Protein AF-A0A2T1D1J4-F1 (afdb_monomer_lite)

pLDDT: mean 78.52, std 14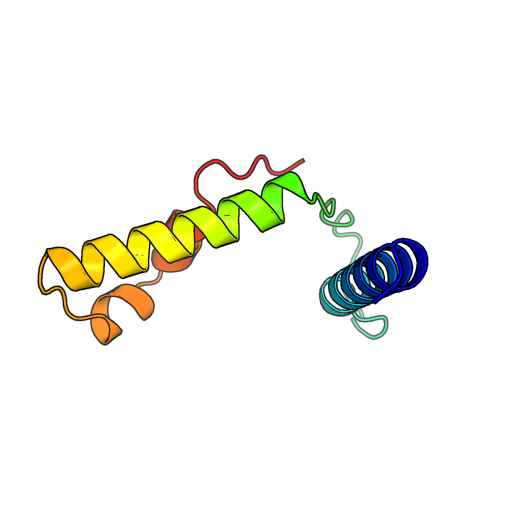.63, range [46.06, 95.31]

Sequence (82 aa):
MTLTEFFNACLTALNLAKVETHPPHRPHPPQEPIPFSMATLKRRALNQHLLERFIATLDLKPTLIKSHPNYPTLCDYGIIAA

Organism: NCBI:txid1920490

Radius of gyration: 16.55 Å; chains: 1; bounding box: 41×28×43 Å

Foldseek 3Di:
DDPVVVVVVVVVVVVVVLCVQPPVPDPDDPPDRFDDDPVQVVQLVVQVVVVVVCCVVVVHDPVVLCPDPCNVVSSRPPRPRD

Structure (mmCIF, N/CA/C/O backbone):
data_AF-A0A2T1D1J4-F1
#
_entry.id   AF-A0A2T1D1J4-F1
#
loop_
_atom_site.group_PDB
_atom_site.id
_atom_site.type_symbol
_atom_site.label_atom_id
_atom_site.label_alt_id
_atom_site.label_comp_id
_atom_site.label_asym_id
_atom_site.label_entity_id
_atom_site.label_seq_id
_atom_site.pdbx_PDB_ins_code
_atom_site.Cartn_x
_atom_site.Cartn_y
_atom_site.Cartn_z
_atom_site.occupancy
_atom_site.B_iso_or_equiv
_atom_site.auth_seq_id
_atom_site.auth_comp_id
_atom_site.auth_asym_id
_atom_site.auth_atom_id
_atom_site.pdbx_PDB_model_num
ATOM 1 N N . MET A 1 1 ? -10.419 13.904 -26.649 1.00 55.34 1 MET A N 1
ATOM 2 C CA . MET A 1 1 ? -9.045 13.789 -26.133 1.00 55.34 1 MET A CA 1
ATOM 3 C C . MET A 1 1 ? -8.302 12.832 -27.044 1.00 55.34 1 MET A C 1
ATOM 5 O O . MET A 1 1 ? -8.663 11.661 -27.103 1.00 55.34 1 MET A O 1
ATOM 9 N N . THR A 1 2 ? -7.402 13.353 -27.873 1.00 66.81 2 THR A N 1
ATOM 10 C CA . THR A 1 2 ? -6.663 12.556 -28.864 1.00 66.81 2 THR A CA 1
ATOM 11 C C . THR A 1 2 ? -5.604 11.697 -28.162 1.00 66.81 2 THR A C 1
ATOM 13 O O . THR A 1 2 ? -5.113 12.051 -27.091 1.00 66.81 2 THR A O 1
ATOM 16 N N . LEU A 1 3 ? -5.248 10.543 -28.738 1.00 70.00 3 LEU A N 1
ATOM 17 C CA . LEU A 1 3 ? -4.264 9.606 -28.165 1.00 70.00 3 LEU A CA 1
ATOM 18 C C . LEU A 1 3 ? -2.922 10.298 -27.827 1.00 70.00 3 LEU A C 1
ATOM 20 O O . LEU A 1 3 ? -2.253 9.958 -26.853 1.00 70.00 3 LEU A O 1
ATOM 24 N N . THR A 1 4 ? -2.576 11.320 -28.607 1.00 70.75 4 THR A N 1
ATOM 25 C CA . THR A 1 4 ? -1.380 12.153 -28.469 1.00 70.75 4 THR A CA 1
ATOM 26 C C . THR A 1 4 ? -1.413 13.035 -27.216 1.00 70.75 4 THR A C 1
ATOM 28 O O . THR A 1 4 ? -0.407 13.154 -26.522 1.00 70.75 4 THR A O 1
ATOM 31 N N . GLU A 1 5 ? -2.570 13.613 -26.875 1.00 72.50 5 GLU A N 1
ATOM 32 C CA . GLU A 1 5 ? -2.753 14.420 -25.657 1.00 72.50 5 GLU A CA 1
ATOM 33 C C . GLU A 1 5 ? -2.626 13.563 -24.394 1.00 72.50 5 GLU A C 1
ATOM 35 O O . GLU A 1 5 ? -2.001 13.985 -23.424 1.00 72.50 5 GLU A O 1
ATOM 40 N N . PHE A 1 6 ? -3.168 12.340 -24.421 1.00 74.19 6 PHE A N 1
ATOM 41 C CA . PHE A 1 6 ? -3.027 11.383 -23.322 1.00 74.19 6 PHE A CA 1
ATOM 42 C C . PHE A 1 6 ? -1.563 10.998 -23.099 1.00 74.19 6 PHE A C 1
ATOM 44 O O . PHE A 1 6 ? -1.082 11.028 -21.969 1.00 74.19 6 PHE A O 1
ATOM 51 N N . PHE A 1 7 ? -0.837 10.689 -24.176 1.00 73.94 7 PHE A N 1
ATOM 52 C CA . PHE A 1 7 ? 0.573 10.323 -24.089 1.00 73.94 7 PHE A CA 1
ATOM 53 C C . PHE A 1 7 ? 1.425 11.471 -23.537 1.00 73.94 7 PHE A C 1
ATOM 55 O O . PHE A 1 7 ? 2.230 11.266 -22.628 1.00 73.94 7 PHE A O 1
ATOM 62 N N . ASN A 1 8 ? 1.182 12.694 -24.014 1.00 76.44 8 ASN A N 1
ATOM 63 C CA . ASN A 1 8 ? 1.851 13.887 -23.509 1.00 76.44 8 ASN A CA 1
ATOM 64 C C . ASN A 1 8 ? 1.524 14.133 -22.030 1.00 76.44 8 ASN A C 1
ATOM 66 O O . ASN A 1 8 ? 2.441 14.349 -21.245 1.00 76.44 8 ASN A O 1
ATOM 70 N N . ALA A 1 9 ? 0.258 14.008 -21.617 1.00 79.25 9 ALA A N 1
ATOM 71 C CA . ALA A 1 9 ? -0.139 14.140 -20.215 1.00 79.25 9 ALA A CA 1
ATOM 72 C C . ALA A 1 9 ? 0.523 13.079 -19.317 1.00 79.25 9 ALA A C 1
ATOM 74 O O . ALA A 1 9 ? 0.985 13.400 -18.222 1.00 79.25 9 ALA A O 1
ATOM 75 N N . CYS A 1 10 ? 0.634 11.831 -19.786 1.00 77.38 10 CYS A N 1
ATOM 76 C CA . CYS A 1 10 ? 1.345 10.771 -19.075 1.00 77.38 10 CYS A CA 1
ATOM 77 C C . CYS A 1 10 ? 2.842 11.070 -18.930 1.00 77.38 10 CYS A C 1
ATOM 79 O O . CYS A 1 10 ? 3.393 10.872 -17.848 1.00 77.38 10 CYS A O 1
ATOM 81 N N . LEU A 1 11 ? 3.501 11.569 -19.981 1.00 81.25 11 LEU A N 1
ATOM 82 C CA . LEU A 1 11 ? 4.909 11.972 -19.922 1.00 81.25 11 LEU A CA 1
ATOM 83 C C . LEU A 1 11 ? 5.123 13.178 -18.999 1.00 81.25 11 LEU A C 1
ATOM 85 O O . LEU A 1 11 ? 6.096 13.208 -18.249 1.00 81.25 11 LEU A O 1
ATOM 89 N N . THR A 1 12 ? 4.210 14.149 -18.998 1.00 84.50 12 THR A N 1
ATOM 90 C CA . THR A 1 12 ? 4.255 15.293 -18.080 1.00 84.50 12 THR A CA 1
ATOM 91 C C . THR A 1 12 ? 4.085 14.848 -16.631 1.00 84.50 12 THR A C 1
ATOM 93 O O . THR A 1 12 ? 4.883 15.244 -15.784 1.00 84.50 12 THR A O 1
ATOM 96 N N . ALA A 1 13 ? 3.109 13.983 -16.342 1.00 80.25 13 ALA A N 1
ATOM 97 C CA . ALA A 1 13 ? 2.903 13.431 -15.003 1.00 80.25 13 ALA A CA 1
ATOM 98 C C . ALA A 1 13 ? 4.113 12.602 -14.533 1.00 80.25 13 ALA A C 1
ATOM 100 O O . ALA A 1 13 ? 4.521 12.691 -13.377 1.00 80.25 13 ALA A O 1
ATOM 101 N N . LEU A 1 14 ? 4.730 11.845 -15.446 1.00 77.81 14 LEU A N 1
ATOM 102 C CA . LEU A 1 14 ? 5.957 11.088 -15.196 1.00 77.81 14 LEU A CA 1
ATOM 103 C C . LEU A 1 14 ? 7.142 12.004 -14.860 1.00 77.81 14 LEU A C 1
ATOM 105 O O . LEU A 1 14 ? 7.857 11.766 -13.887 1.00 77.81 14 LEU A O 1
ATOM 109 N N . ASN A 1 15 ? 7.346 13.055 -15.655 1.00 78.75 15 ASN A N 1
ATOM 110 C CA . ASN A 1 15 ? 8.411 14.028 -15.431 1.00 78.75 15 ASN A CA 1
ATOM 111 C C . ASN A 1 15 ? 8.210 14.789 -14.115 1.00 78.75 15 ASN A C 1
ATOM 113 O O . ASN A 1 15 ? 9.182 15.014 -13.396 1.00 78.75 15 ASN A O 1
ATOM 117 N N . LEU A 1 16 ? 6.964 15.122 -13.766 1.00 80.12 16 LEU A N 1
ATOM 118 C CA . LEU A 1 16 ? 6.629 15.768 -12.499 1.00 80.12 16 LEU A CA 1
ATOM 119 C C . LEU A 1 16 ? 6.946 14.860 -11.303 1.00 80.12 16 LEU A C 1
ATOM 121 O O . LEU A 1 16 ? 7.667 15.278 -10.401 1.00 80.12 16 LEU A O 1
ATOM 125 N N . ALA A 1 17 ? 6.517 13.594 -11.343 1.00 72.69 17 ALA A N 1
ATOM 126 C CA . ALA A 1 17 ? 6.819 12.621 -10.292 1.00 72.69 17 ALA A CA 1
ATOM 127 C C . ALA A 1 17 ? 8.335 12.429 -10.096 1.00 72.69 17 ALA A C 1
ATOM 129 O O . ALA A 1 17 ? 8.826 12.343 -8.971 1.00 72.69 17 ALA A O 1
ATOM 130 N N . LYS A 1 18 ? 9.107 12.412 -11.188 1.00 73.50 18 LYS A N 1
ATOM 131 C CA . LYS A 1 18 ? 10.571 12.319 -11.131 1.00 73.50 18 LYS A CA 1
ATOM 132 C C . LYS A 1 18 ? 11.200 13.542 -10.446 1.00 73.50 18 LYS A C 1
ATOM 134 O O . LYS A 1 18 ? 12.093 13.368 -9.620 1.00 73.50 18 LYS A O 1
ATOM 139 N N . VAL A 1 19 ? 10.722 14.753 -10.732 1.00 74.94 19 VAL A N 1
ATOM 140 C CA . VAL A 1 19 ? 11.196 15.988 -10.075 1.00 74.94 19 VAL A CA 1
ATOM 141 C C . VAL A 1 19 ? 10.836 16.017 -8.587 1.00 74.94 19 VAL A C 1
ATOM 143 O O . VAL A 1 19 ? 11.668 16.404 -7.772 1.00 74.94 19 VAL A O 1
ATOM 146 N N . GLU A 1 20 ? 9.645 15.553 -8.206 1.00 70.25 20 GLU A N 1
ATOM 147 C CA . GLU A 1 20 ? 9.235 15.477 -6.796 1.00 70.25 20 GLU A CA 1
ATOM 148 C C . GLU A 1 20 ? 10.090 14.493 -5.983 1.00 70.25 20 GLU A C 1
ATOM 150 O O . GLU A 1 20 ? 10.386 14.747 -4.816 1.00 70.25 20 GLU A O 1
ATOM 155 N N . THR A 1 21 ? 10.536 13.391 -6.598 1.00 63.00 21 THR A N 1
ATOM 156 C CA . THR A 1 21 ? 11.443 12.435 -5.935 1.00 63.00 21 THR A CA 1
ATOM 157 C C . THR A 1 21 ? 12.879 12.944 -5.798 1.00 63.00 21 THR A C 1
ATOM 159 O O . THR A 1 21 ? 13.568 12.559 -4.857 1.00 63.00 21 THR A O 1
ATOM 162 N N . HIS A 1 22 ? 13.327 13.812 -6.709 1.00 59.72 22 HIS A N 1
ATOM 163 C CA . HIS A 1 22 ? 14.682 14.365 -6.737 1.00 59.72 22 HIS A CA 1
ATOM 164 C C . HIS A 1 22 ? 14.630 15.897 -6.826 1.00 59.72 22 HIS A C 1
ATOM 166 O O . HIS A 1 22 ? 14.907 16.468 -7.886 1.00 59.72 22 HIS A O 1
ATOM 172 N N . PRO A 1 23 ? 14.274 16.593 -5.730 1.00 56.66 23 PRO A N 1
ATOM 173 C CA . PRO A 1 23 ? 14.309 18.045 -5.706 1.00 56.66 23 PRO A CA 1
ATOM 174 C C . PRO A 1 23 ? 15.753 18.531 -5.944 1.00 56.66 23 PRO A C 1
ATOM 176 O O . PRO A 1 23 ? 16.664 18.091 -5.239 1.00 56.66 23 PRO A O 1
ATOM 179 N N . PRO A 1 24 ? 15.989 19.468 -6.882 1.00 55.88 24 PRO A N 1
ATOM 180 C CA . PRO A 1 24 ? 17.335 19.920 -7.262 1.00 55.88 24 PRO A CA 1
ATOM 181 C C . PRO A 1 24 ? 18.097 20.672 -6.151 1.00 55.88 24 PRO A C 1
ATOM 183 O O . PRO A 1 24 ? 19.268 20.993 -6.318 1.00 55.88 24 PRO A O 1
ATOM 186 N N . HIS A 1 25 ? 17.458 20.941 -5.006 1.00 52.31 25 HIS A N 1
ATOM 187 C CA . HIS A 1 25 ? 17.988 21.743 -3.898 1.00 52.31 25 HIS A CA 1
ATOM 188 C C . HIS A 1 25 ? 18.145 20.956 -2.582 1.00 52.31 25 HIS A C 1
ATOM 190 O O . HIS A 1 25 ? 17.835 21.473 -1.509 1.00 52.31 25 HIS A O 1
ATOM 196 N N . ARG A 1 26 ? 18.633 19.709 -2.616 1.00 47.72 26 ARG A N 1
ATOM 197 C CA . ARG A 1 26 ? 19.085 19.023 -1.390 1.00 47.72 26 ARG A CA 1
ATOM 198 C C . ARG A 1 26 ? 20.609 18.863 -1.385 1.00 47.72 26 ARG A C 1
ATOM 200 O O . ARG A 1 26 ? 21.124 18.086 -2.183 1.00 47.72 26 ARG A O 1
ATOM 207 N N . PRO A 1 27 ? 21.342 19.546 -0.487 1.00 58.75 27 PRO A N 1
ATOM 208 C CA . PRO A 1 27 ? 22.740 19.233 -0.235 1.00 58.75 27 PRO A CA 1
ATOM 209 C C . PRO A 1 27 ? 22.800 18.006 0.689 1.00 58.75 27 PRO A C 1
ATOM 211 O O . PRO A 1 27 ? 22.727 18.135 1.909 1.00 58.75 27 PRO A O 1
ATOM 214 N N . HIS A 1 28 ? 22.873 16.797 0.131 1.00 46.06 28 HIS A N 1
ATOM 215 C CA . HIS A 1 28 ? 23.214 15.584 0.890 1.00 46.06 28 HIS A CA 1
ATOM 216 C C . HIS A 1 28 ? 23.838 14.520 -0.051 1.00 46.06 28 HIS A C 1
ATOM 218 O O . HIS A 1 28 ? 23.658 14.651 -1.258 1.00 46.06 28 HIS A O 1
ATOM 224 N N . PRO A 1 29 ? 24.649 13.570 0.474 1.00 54.72 29 PRO A N 1
ATOM 225 C CA . PRO A 1 29 ? 25.863 12.971 -0.103 1.00 54.72 29 PRO A CA 1
ATOM 226 C C . PRO A 1 29 ? 25.506 11.941 -1.203 1.00 54.72 29 PRO A C 1
ATOM 228 O O . PRO A 1 29 ? 24.345 11.923 -1.607 1.00 54.72 29 PRO A O 1
ATOM 231 N N . PRO A 1 30 ? 26.422 11.100 -1.740 1.00 48.84 30 PRO A N 1
ATOM 232 C CA . PRO A 1 30 ? 26.092 10.202 -2.842 1.00 48.84 30 PRO A CA 1
ATOM 233 C C . PRO A 1 30 ? 25.228 9.049 -2.314 1.00 48.84 30 PRO A C 1
ATOM 235 O O . PRO A 1 30 ? 25.702 7.946 -2.074 1.00 48.84 30 PRO A O 1
ATOM 238 N N . GLN A 1 31 ? 23.954 9.330 -2.060 1.00 53.78 31 GLN A N 1
ATOM 239 C CA . GLN A 1 31 ? 22.921 8.320 -2.004 1.00 53.78 31 GLN A CA 1
ATOM 240 C C . GLN A 1 31 ? 22.553 8.042 -3.450 1.00 53.78 31 GLN A C 1
ATOM 242 O O . GLN A 1 31 ? 22.167 8.948 -4.192 1.00 53.78 31 GLN A O 1
ATOM 247 N N . GLU A 1 32 ? 22.783 6.798 -3.851 1.00 59.03 32 GLU A N 1
ATOM 248 C CA . GLU A 1 32 ? 22.448 6.295 -5.172 1.00 59.03 32 GLU A CA 1
ATOM 249 C C . GLU A 1 32 ? 21.020 6.731 -5.538 1.00 59.03 32 GLU A C 1
ATOM 251 O O . GLU A 1 32 ? 20.121 6.668 -4.690 1.00 59.03 32 GLU A O 1
ATOM 256 N N . PRO A 1 33 ? 20.805 7.239 -6.763 1.00 57.28 33 PRO A N 1
ATOM 257 C CA . PRO A 1 33 ? 19.492 7.697 -7.184 1.00 57.28 33 PRO A CA 1
ATOM 258 C C . PRO A 1 33 ? 18.516 6.534 -7.045 1.00 57.28 33 PRO A C 1
ATOM 260 O O . PRO A 1 33 ? 18.677 5.520 -7.721 1.00 57.28 33 PRO A O 1
ATOM 263 N N . ILE A 1 34 ? 17.515 6.678 -6.170 1.00 60.53 34 ILE A N 1
ATOM 264 C CA . ILE A 1 34 ? 16.499 5.642 -5.968 1.00 60.53 34 ILE A CA 1
ATOM 265 C C . ILE A 1 34 ? 15.849 5.392 -7.335 1.00 60.53 34 ILE A C 1
ATOM 267 O O . ILE A 1 34 ? 15.255 6.324 -7.897 1.00 60.53 34 ILE A O 1
ATOM 271 N N . PRO A 1 35 ? 15.971 4.183 -7.909 1.00 61.66 35 PRO A N 1
ATOM 272 C CA . PRO A 1 35 ? 15.496 3.929 -9.256 1.00 61.66 35 PRO A CA 1
ATOM 273 C C . PRO A 1 35 ? 13.978 4.089 -9.314 1.00 61.66 35 PRO A C 1
ATOM 275 O O . PRO A 1 35 ? 13.202 3.336 -8.723 1.00 61.66 35 PRO A O 1
ATOM 278 N N . PHE A 1 36 ? 13.542 5.107 -10.053 1.00 63.59 36 PHE A N 1
ATOM 279 C CA . PHE A 1 36 ? 12.135 5.333 -10.331 1.00 63.59 36 PHE A CA 1
ATOM 280 C C . PHE A 1 36 ? 11.618 4.205 -11.233 1.00 63.59 36 PHE A C 1
ATOM 282 O O . PHE A 1 36 ? 12.037 4.070 -12.383 1.00 63.59 36 PHE A O 1
ATOM 289 N N . SER A 1 37 ? 10.672 3.412 -10.731 1.00 75.00 37 SER A N 1
ATOM 290 C CA . SER A 1 37 ? 10.013 2.355 -11.496 1.00 75.00 37 SER A CA 1
ATOM 291 C C . SER A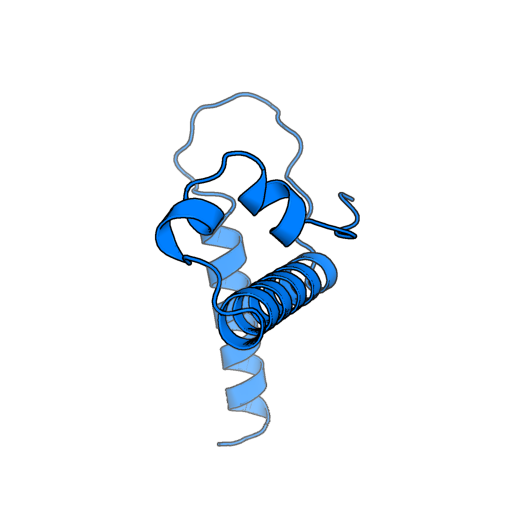 1 37 ? 8.503 2.550 -11.492 1.00 75.00 37 SER A C 1
ATOM 293 O O . SER A 1 37 ? 7.854 2.636 -10.448 1.00 75.00 37 SER A O 1
ATOM 295 N N . MET A 1 38 ? 7.905 2.555 -12.682 1.00 77.81 38 MET A N 1
ATOM 296 C CA . MET A 1 38 ? 6.448 2.598 -12.815 1.00 77.81 38 MET A CA 1
ATOM 297 C C . MET A 1 38 ? 5.783 1.364 -12.178 1.00 77.81 38 MET A C 1
ATOM 299 O O . MET A 1 38 ? 4.653 1.445 -11.699 1.00 77.81 38 MET A O 1
ATOM 303 N N . ALA A 1 39 ? 6.478 0.220 -12.137 1.00 77.88 39 ALA A N 1
ATOM 304 C CA . ALA A 1 39 ? 5.983 -0.985 -11.472 1.00 77.88 39 ALA A CA 1
ATOM 305 C C . ALA A 1 39 ? 5.872 -0.786 -9.952 1.00 77.88 39 ALA A C 1
ATOM 307 O O . ALA A 1 39 ? 4.876 -1.188 -9.352 1.00 77.88 39 ALA A O 1
ATOM 308 N N . THR A 1 40 ? 6.854 -0.103 -9.360 1.00 83.81 40 THR A N 1
ATOM 309 C CA . THR A 1 40 ? 6.872 0.302 -7.950 1.00 83.81 40 THR A CA 1
ATOM 310 C C . THR A 1 40 ? 5.687 1.205 -7.621 1.00 83.81 40 THR A C 1
ATOM 312 O O . THR A 1 40 ? 4.924 0.921 -6.699 1.00 83.81 40 THR A O 1
ATOM 315 N N . LEU A 1 41 ? 5.462 2.239 -8.436 1.00 84.19 41 LEU A N 1
ATOM 316 C CA . LEU A 1 41 ? 4.397 3.219 -8.216 1.00 84.19 41 LEU A CA 1
ATOM 317 C C . LEU A 1 41 ? 2.998 2.589 -8.348 1.00 84.19 41 LEU A C 1
ATOM 319 O O . LEU A 1 41 ? 2.138 2.788 -7.489 1.00 84.19 41 LEU A O 1
ATOM 323 N N . LYS A 1 42 ? 2.793 1.749 -9.374 1.00 88.56 42 LYS A N 1
ATOM 324 C CA . LYS A 1 42 ? 1.540 0.999 -9.567 1.00 88.56 42 LYS A CA 1
ATOM 325 C C . LYS A 1 42 ? 1.255 0.037 -8.417 1.00 88.56 42 LYS A C 1
ATOM 327 O O . LYS A 1 42 ? 0.118 -0.040 -7.959 1.00 88.56 42 LYS A O 1
ATOM 332 N N . ARG A 1 43 ? 2.270 -0.692 -7.946 1.00 89.50 43 ARG A N 1
ATOM 333 C CA . ARG A 1 43 ? 2.099 -1.659 -6.857 1.00 89.50 43 ARG A CA 1
ATOM 334 C C . ARG A 1 43 ? 1.783 -0.974 -5.537 1.00 89.50 43 ARG A C 1
ATOM 336 O O . ARG A 1 43 ? 0.852 -1.393 -4.861 1.00 89.50 43 ARG A O 1
ATOM 343 N N . ARG A 1 44 ? 2.466 0.129 -5.229 1.00 91.25 44 ARG A N 1
ATOM 344 C CA . ARG A 1 44 ? 2.171 0.942 -4.047 1.00 91.25 44 ARG A CA 1
ATOM 345 C C . ARG A 1 44 ? 0.731 1.446 -4.033 1.00 91.25 44 ARG A C 1
ATOM 347 O O . ARG A 1 44 ? 0.039 1.310 -3.028 1.00 91.25 44 ARG A O 1
ATOM 354 N N . ALA A 1 45 ? 0.263 1.985 -5.162 1.00 90.38 45 ALA A N 1
ATOM 355 C CA . ALA A 1 45 ? -1.106 2.480 -5.296 1.00 90.38 45 ALA A CA 1
ATOM 356 C C . ALA A 1 45 ? -2.146 1.358 -5.117 1.00 90.38 45 ALA A C 1
ATOM 358 O O . ALA A 1 45 ? -3.152 1.550 -4.434 1.00 90.38 45 ALA A O 1
ATOM 359 N N . LEU A 1 46 ? -1.880 0.172 -5.678 1.00 93.31 46 LEU A N 1
ATOM 360 C CA . LEU A 1 46 ? -2.716 -1.013 -5.484 1.00 93.31 46 LEU A CA 1
ATOM 361 C C . LEU A 1 46 ? -2.762 -1.438 -4.010 1.00 93.31 46 LEU A C 1
ATOM 363 O O . LEU A 1 46 ? -3.848 -1.643 -3.474 1.00 93.31 46 LEU A O 1
ATOM 367 N N . ASN A 1 47 ? -1.606 -1.539 -3.351 1.00 93.69 47 ASN A N 1
ATOM 368 C CA . ASN A 1 47 ? -1.514 -1.917 -1.941 1.00 93.69 47 ASN A CA 1
ATOM 369 C C . ASN A 1 47 ? -2.280 -0.935 -1.053 1.00 93.69 47 ASN A C 1
ATOM 371 O O . ASN A 1 47 ? -3.056 -1.356 -0.199 1.00 93.69 47 ASN A O 1
ATOM 375 N N . GLN A 1 48 ? -2.124 0.368 -1.297 1.00 94.31 48 GLN A N 1
ATOM 376 C CA . GLN A 1 48 ? -2.876 1.393 -0.582 1.00 94.31 48 GLN A CA 1
ATOM 377 C C . GLN A 1 48 ? -4.386 1.208 -0.780 1.00 94.31 48 GLN A C 1
ATOM 379 O O . GLN A 1 48 ? -5.131 1.208 0.194 1.00 94.31 48 GLN A O 1
ATOM 384 N N . HIS A 1 49 ? -4.849 0.986 -2.014 1.00 95.19 49 HIS A N 1
ATOM 385 C CA . HIS A 1 49 ? -6.268 0.747 -2.279 1.00 95.19 49 HIS A CA 1
ATOM 386 C C . HIS A 1 49 ? -6.801 -0.510 -1.571 1.00 95.19 49 HIS A C 1
ATOM 388 O O . HIS A 1 49 ? -7.891 -0.482 -0.999 1.00 95.19 49 HIS A O 1
ATOM 394 N N . LEU A 1 50 ? -6.031 -1.603 -1.565 1.00 95.19 50 LEU A N 1
ATOM 395 C CA . LEU A 1 50 ? -6.389 -2.829 -0.849 1.00 95.19 50 LEU A CA 1
ATOM 396 C C . LEU A 1 50 ? -6.471 -2.606 0.664 1.00 95.19 50 LEU A C 1
ATOM 398 O O . LEU A 1 50 ? -7.416 -3.078 1.292 1.00 95.19 50 LEU A O 1
ATOM 402 N N . LEU A 1 51 ? -5.534 -1.850 1.243 1.00 94.44 51 LEU A N 1
ATOM 403 C CA . LEU A 1 51 ? -5.572 -1.490 2.660 1.00 94.44 51 LEU A CA 1
ATOM 404 C C . LEU A 1 51 ? -6.822 -0.672 2.992 1.00 94.44 51 LEU A C 1
ATOM 406 O O . LEU A 1 51 ? -7.519 -1.017 3.939 1.00 94.44 51 LEU A O 1
ATOM 410 N N . GLU A 1 52 ? -7.169 0.343 2.196 1.00 94.31 52 GLU A N 1
ATOM 411 C CA . GLU A 1 52 ? -8.418 1.102 2.389 1.00 94.31 52 GLU A CA 1
ATOM 412 C C . GLU A 1 52 ? -9.650 0.186 2.328 1.00 94.31 52 GLU A C 1
ATOM 414 O O . GLU A 1 52 ? -10.558 0.302 3.153 1.00 94.31 52 GLU A O 1
ATOM 419 N N . ARG A 1 53 ? -9.675 -0.772 1.389 1.00 95.25 53 ARG A N 1
ATOM 420 C CA . ARG A 1 53 ? -10.761 -1.756 1.277 1.00 95.25 53 ARG A CA 1
ATOM 421 C C . ARG A 1 53 ? -10.839 -2.663 2.499 1.00 95.25 53 ARG A C 1
ATOM 423 O O . ARG A 1 53 ? -11.945 -2.879 2.988 1.00 95.25 53 ARG A O 1
ATOM 430 N N . PHE A 1 54 ? -9.720 -3.174 3.010 1.00 94.56 54 PHE A N 1
ATOM 431 C CA . PHE A 1 54 ? -9.719 -3.989 4.228 1.00 94.56 54 PHE A CA 1
ATOM 432 C C . PHE A 1 54 ? -10.160 -3.191 5.447 1.00 94.56 54 PHE A C 1
ATOM 434 O O . PHE A 1 54 ? -10.992 -3.677 6.207 1.00 94.56 54 PHE A O 1
ATOM 441 N N . ILE A 1 55 ? -9.664 -1.961 5.593 1.00 94.56 55 ILE A N 1
ATOM 442 C CA . ILE A 1 55 ? -10.045 -1.066 6.686 1.00 94.56 55 ILE A CA 1
ATOM 443 C C . ILE A 1 55 ? -11.559 -0.845 6.684 1.00 94.56 55 ILE A C 1
ATOM 445 O O . ILE A 1 55 ? -12.197 -1.030 7.714 1.00 94.56 55 ILE A O 1
ATOM 449 N N . ALA A 1 56 ? -12.141 -0.521 5.528 1.00 93.50 56 ALA A N 1
ATOM 450 C CA . ALA A 1 56 ? -13.576 -0.285 5.409 1.00 93.50 56 ALA A CA 1
ATOM 451 C C . ALA A 1 56 ? -14.417 -1.563 5.576 1.00 93.50 56 ALA A C 1
ATOM 453 O O . ALA A 1 56 ? -15.479 -1.523 6.184 1.00 93.50 56 ALA A O 1
ATOM 454 N N . THR A 1 57 ? -13.962 -2.697 5.035 1.00 95.31 57 THR A N 1
ATOM 455 C CA . THR A 1 57 ? -14.733 -3.957 5.058 1.00 95.31 57 THR A CA 1
ATOM 456 C C . THR A 1 57 ? -14.752 -4.591 6.447 1.00 95.31 57 THR A C 1
ATOM 458 O O . THR A 1 57 ? -15.739 -5.214 6.822 1.00 95.31 57 THR A O 1
ATOM 461 N N . LEU A 1 58 ? -13.665 -4.445 7.207 1.00 94.19 58 LEU A N 1
ATOM 462 C CA . LEU A 1 58 ? -13.518 -5.005 8.551 1.00 94.19 58 LEU A CA 1
ATOM 463 C C . LEU A 1 58 ? -13.890 -4.006 9.660 1.00 94.19 58 LEU A C 1
ATOM 465 O O . LEU A 1 58 ? -13.639 -4.293 10.827 1.00 94.19 58 LEU A O 1
ATOM 469 N N . ASP A 1 59 ? -14.444 -2.844 9.297 1.00 92.75 59 ASP A N 1
ATOM 470 C CA . ASP A 1 59 ? -14.799 -1.750 10.213 1.00 92.75 59 ASP A CA 1
ATOM 471 C C . ASP A 1 59 ? -13.641 -1.336 11.145 1.00 92.75 59 ASP A C 1
ATOM 473 O O . ASP A 1 59 ? -13.789 -1.068 12.339 1.00 92.75 59 ASP A O 1
ATOM 477 N N . LEU A 1 60 ? -12.426 -1.321 10.593 1.00 91.12 60 LEU A N 1
ATOM 478 C CA . LEU A 1 60 ? -11.233 -0.936 11.329 1.00 91.12 60 LEU A CA 1
ATOM 479 C C . LEU A 1 60 ? -11.116 0.584 11.389 1.00 91.12 60 LEU A C 1
ATOM 481 O O . LEU A 1 60 ? -11.456 1.298 10.448 1.00 91.12 60 LEU A O 1
A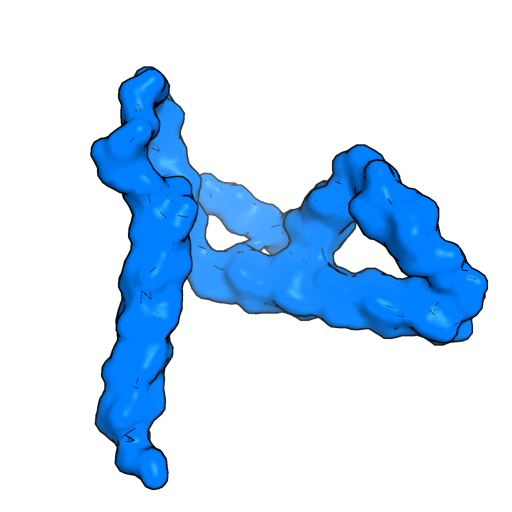TOM 485 N N . LYS A 1 61 ? -10.526 1.096 12.472 1.00 91.94 61 LYS A N 1
ATOM 486 C CA . LYS A 1 61 ? -10.327 2.537 12.654 1.00 91.94 61 LYS A CA 1
ATOM 487 C C . LYS A 1 61 ? -9.223 3.067 11.715 1.00 91.94 61 LYS A C 1
ATOM 489 O O . LYS A 1 61 ? -8.041 2.836 11.995 1.00 91.94 61 LYS A O 1
ATOM 494 N N . PRO A 1 62 ? -9.548 3.846 10.659 1.00 88.12 62 PRO A N 1
ATOM 495 C CA . PRO A 1 62 ? -8.566 4.245 9.644 1.00 88.12 62 PRO A CA 1
ATOM 496 C C . PRO A 1 62 ? -7.468 5.141 10.213 1.00 88.12 62 PRO A C 1
ATOM 498 O O . PRO A 1 62 ? -6.311 5.046 9.813 1.00 88.12 62 PRO A O 1
ATOM 501 N N . THR A 1 63 ? -7.825 6.004 11.166 1.00 88.75 63 THR A N 1
ATOM 502 C CA . THR A 1 63 ? -6.898 6.954 11.788 1.00 88.75 63 THR A CA 1
ATOM 503 C C . THR A 1 63 ? -5.792 6.254 12.564 1.00 88.75 63 THR A C 1
ATOM 505 O O . THR A 1 63 ? -4.643 6.664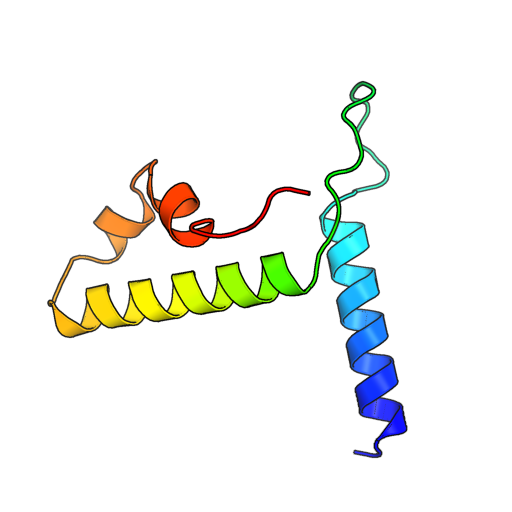 12.459 1.00 88.75 63 THR A O 1
ATOM 508 N N . LEU A 1 64 ? -6.118 5.168 13.272 1.00 89.12 64 LEU A N 1
ATOM 509 C CA . LEU A 1 64 ? -5.154 4.391 14.052 1.00 89.12 64 LEU A CA 1
ATOM 510 C C . LEU A 1 64 ? -4.203 3.602 13.141 1.00 89.12 64 LEU A C 1
ATOM 512 O O . LEU A 1 64 ? -2.997 3.557 13.380 1.00 89.12 64 LEU A O 1
ATOM 516 N N . ILE A 1 65 ? -4.743 3.014 12.071 1.00 89.50 65 ILE A N 1
ATOM 517 C CA . ILE A 1 65 ? -3.969 2.188 11.138 1.00 89.50 65 ILE A CA 1
ATOM 518 C C . ILE A 1 65 ? -3.017 3.047 10.309 1.00 89.50 65 ILE A C 1
ATOM 520 O O . ILE A 1 65 ? -1.840 2.715 10.203 1.00 89.50 65 ILE A O 1
ATOM 524 N N . LYS A 1 66 ? -3.487 4.177 9.770 1.00 89.56 66 LYS A N 1
ATOM 525 C CA . LYS A 1 66 ? -2.652 5.072 8.953 1.00 89.56 66 LYS A CA 1
AT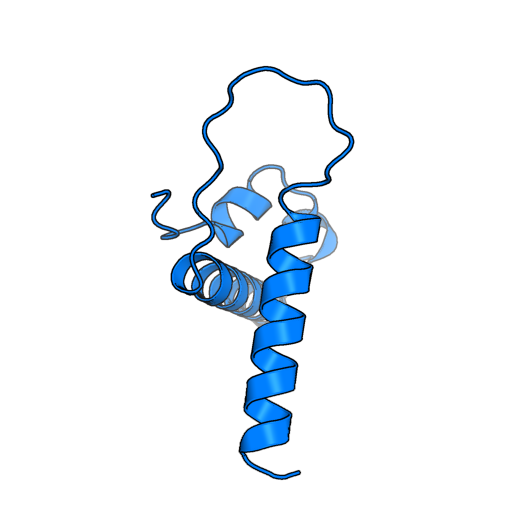OM 526 C C . LYS A 1 66 ? -1.581 5.798 9.768 1.00 89.56 66 LYS A C 1
ATOM 528 O O . LYS A 1 66 ? -0.555 6.163 9.208 1.00 89.56 66 LYS A O 1
ATOM 533 N N . SER A 1 67 ? -1.792 5.989 11.074 1.00 90.50 67 SER A N 1
ATOM 534 C CA . SER A 1 67 ? -0.771 6.544 11.975 1.00 90.50 67 SER A CA 1
ATOM 535 C C . SER A 1 67 ? 0.303 5.536 12.390 1.00 90.50 67 SER A C 1
ATOM 537 O O . SER A 1 67 ? 1.294 5.923 13.005 1.00 90.50 67 SER A O 1
ATOM 539 N N . HIS A 1 68 ? 0.112 4.245 12.104 1.00 91.69 68 HIS A N 1
ATOM 540 C CA . HIS A 1 68 ? 1.034 3.212 12.551 1.00 91.69 68 HIS A CA 1
ATOM 541 C C . HIS A 1 68 ? 2.362 3.289 11.772 1.00 91.69 68 HIS A C 1
ATOM 543 O O . HIS A 1 68 ? 2.334 3.364 10.541 1.00 91.69 68 HIS A O 1
ATOM 549 N N . PRO A 1 69 ? 3.533 3.192 12.431 1.00 91.94 69 PRO A N 1
ATOM 550 C CA . PRO A 1 69 ? 4.838 3.302 11.765 1.00 91.94 69 PRO A CA 1
ATOM 551 C C . PRO A 1 69 ? 5.074 2.237 10.684 1.00 91.94 69 PRO A C 1
ATOM 553 O O . PRO A 1 69 ? 5.837 2.468 9.755 1.00 91.94 69 PRO A O 1
ATOM 556 N N . ASN A 1 70 ? 4.383 1.096 10.767 1.00 90.62 70 ASN A N 1
ATOM 557 C CA . ASN A 1 70 ? 4.460 0.019 9.766 1.00 90.62 70 ASN A CA 1
ATOM 558 C C . ASN A 1 70 ? 3.511 0.209 8.567 1.00 90.62 70 ASN A C 1
ATOM 560 O O . ASN A 1 70 ? 3.540 -0.596 7.638 1.00 90.62 70 ASN A O 1
ATOM 564 N N . TYR A 1 71 ? 2.649 1.231 8.564 1.00 90.81 71 TYR A N 1
ATOM 565 C CA . TYR A 1 71 ? 1.734 1.480 7.446 1.00 90.81 71 TYR A CA 1
ATOM 566 C C . TYR A 1 71 ? 2.471 1.709 6.111 1.00 90.81 71 TYR A C 1
ATOM 568 O O . TYR A 1 71 ? 2.105 1.067 5.125 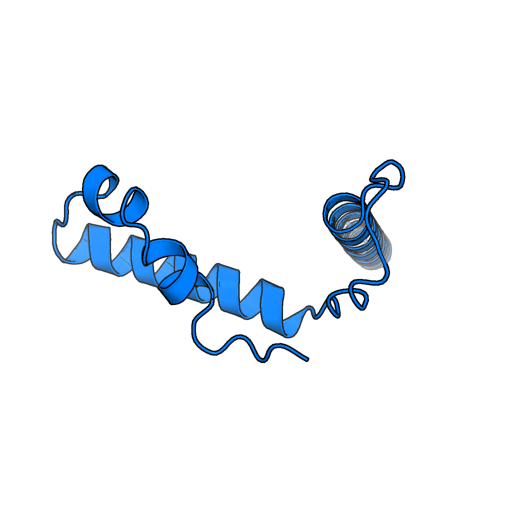1.00 90.81 71 TYR A O 1
ATOM 576 N N . PRO A 1 72 ? 3.552 2.518 6.047 1.00 90.06 72 PRO A N 1
ATOM 577 C CA . PRO A 1 72 ? 4.363 2.649 4.837 1.00 90.06 72 PRO A CA 1
ATOM 578 C C . PRO A 1 72 ? 4.931 1.311 4.354 1.00 90.06 72 PRO A C 1
ATOM 580 O O . PRO A 1 72 ? 4.882 1.037 3.163 1.00 90.06 72 PRO A O 1
ATOM 583 N N . THR A 1 73 ? 5.372 0.435 5.262 1.00 90.56 73 THR A N 1
ATOM 584 C CA . THR A 1 73 ? 5.888 -0.902 4.918 1.00 90.56 73 THR A CA 1
ATOM 585 C C . THR A 1 73 ? 4.839 -1.767 4.219 1.00 90.56 73 THR A C 1
ATOM 587 O O . THR A 1 73 ? 5.169 -2.518 3.305 1.00 90.56 73 THR A O 1
ATOM 590 N N . LEU A 1 74 ? 3.567 -1.651 4.615 1.00 90.62 74 LEU A N 1
ATOM 591 C CA . LEU A 1 74 ? 2.462 -2.347 3.952 1.00 90.62 74 LEU A CA 1
ATOM 592 C C . LEU A 1 74 ? 2.145 -1.739 2.583 1.00 90.62 74 LEU A C 1
ATOM 594 O O . LEU A 1 74 ? 1.907 -2.475 1.627 1.00 90.62 74 LEU A O 1
ATOM 598 N N . CYS A 1 75 ? 2.183 -0.410 2.461 1.00 90.31 75 CYS A N 1
ATOM 599 C CA . CYS A 1 75 ? 2.077 0.254 1.161 1.00 90.31 75 CYS A CA 1
ATOM 600 C C . CYS A 1 75 ? 3.208 -0.187 0.224 1.00 90.31 75 CYS A C 1
ATOM 602 O O . CYS A 1 75 ? 2.968 -0.419 -0.961 1.00 90.31 75 CYS A O 1
ATOM 604 N N . ASP A 1 76 ? 4.411 -0.373 0.763 1.00 89.94 76 ASP A N 1
ATOM 605 C CA . ASP A 1 76 ? 5.604 -0.725 -0.001 1.00 89.94 76 ASP A CA 1
ATOM 606 C C . ASP A 1 76 ? 5.781 -2.240 -0.213 1.00 89.94 76 ASP A C 1
ATOM 608 O O . ASP A 1 76 ? 6.745 -2.695 -0.830 1.00 89.94 76 ASP A O 1
ATOM 612 N N . TYR A 1 77 ? 4.819 -3.048 0.234 1.00 89.19 77 TYR A N 1
ATOM 613 C CA . TYR A 1 77 ? 4.884 -4.499 0.122 1.00 89.19 77 TYR A CA 1
ATOM 614 C C . TYR A 1 77 ? 5.013 -4.982 -1.335 1.00 89.19 77 TYR A C 1
ATOM 616 O O . TYR A 1 77 ? 4.234 -4.620 -2.221 1.00 89.19 77 TYR A O 1
ATOM 624 N N . GLY A 1 78 ? 6.008 -5.832 -1.605 1.00 84.25 78 GLY A N 1
ATOM 625 C CA . GLY A 1 78 ? 6.251 -6.390 -2.942 1.00 84.25 78 GLY A CA 1
ATOM 626 C C . GLY A 1 78 ? 6.751 -5.372 -3.976 1.00 84.25 78 GLY A C 1
ATOM 627 O O . GLY A 1 78 ? 6.856 -5.696 -5.168 1.00 84.25 78 GLY A O 1
ATOM 628 N N . ILE A 1 79 ? 7.052 -4.139 -3.558 1.00 85.69 79 ILE A N 1
ATOM 629 C CA . ILE A 1 79 ? 7.855 -3.221 -4.355 1.00 85.69 79 ILE A CA 1
ATOM 630 C C . ILE A 1 79 ? 9.261 -3.813 -4.425 1.00 85.69 79 ILE A C 1
ATOM 632 O O . ILE A 1 79 ? 9.902 -4.052 -3.406 1.00 85.69 79 ILE A O 1
ATOM 636 N N . ILE A 1 80 ? 9.729 -4.075 -5.641 1.00 67.75 80 ILE A N 1
ATOM 637 C CA . ILE A 1 80 ? 11.124 -4.436 -5.860 1.00 67.75 80 ILE A CA 1
ATOM 638 C C . ILE A 1 80 ? 11.877 -3.111 -5.777 1.00 67.75 80 ILE A C 1
ATOM 640 O O . ILE A 1 80 ? 11.730 -2.270 -6.667 1.00 67.75 80 ILE A O 1
ATOM 644 N N . ALA A 1 81 ? 12.595 -2.892 -4.675 1.00 58.62 81 ALA A N 1
ATOM 645 C CA . ALA A 1 81 ? 13.658 -1.899 -4.657 1.00 58.62 81 ALA A CA 1
ATOM 646 C C . ALA A 1 81 ? 14.668 -2.367 -5.710 1.00 58.62 81 ALA A C 1
ATOM 648 O O . ALA A 1 81 ? 15.230 -3.455 -5.573 1.00 58.62 81 ALA A O 1
ATOM 649 N N . ALA A 1 82 ? 14.744 -1.637 -6.821 1.00 48.47 82 ALA A N 1
ATOM 650 C CA . ALA A 1 82 ? 15.820 -1.838 -7.779 1.00 48.47 82 ALA A CA 1
ATOM 651 C C . ALA A 1 82 ? 17.126 -1.290 -7.195 1.00 48.47 82 ALA A C 1
ATOM 653 O O . ALA A 1 82 ? 17.042 -0.368 -6.349 1.00 48.47 82 ALA A O 1
#

Secondary structure (DSSP, 8-state):
--HHHHHHHHHHHHHHHHHHHS-TT-----PPPP---HHHHHHHHHHHHHHHHHHHHTT--HHHHHTSTTHHHHHTTT----